Protein AF-A0A849R1X6-F1 (afdb_monomer_lite)

Secondary structure (DSSP, 8-state):
-HHHHHHHHHHT---EEEEEEEE-SSSEEEEEEEETTT--SSS--HHHHGGGEE-TTSPP-EETTEE-

pLDDT: mean 87.28, std 7.56, range [66.38, 96.19]

Structure (mmCIF, N/CA/C/O backbone):
data_AF-A0A849R1X6-F1
#
_entry.id   AF-A0A849R1X6-F1
#
loop_
_atom_site.group_PDB
_atom_site.id
_atom_site.type_symbol
_atom_site.label_atom_id
_atom_site.label_alt_id
_atom_site.label_comp_id
_atom_site.label_asym_id
_atom_site.label_entity_id
_atom_site.label_seq_id
_atom_site.pdbx_PDB_ins_code
_atom_site.Cartn_x
_atom_site.Cartn_y
_atom_site.Cartn_z
_atom_site.occupancy
_atom_site.B_iso_or_equiv
_atom_site.auth_seq_id
_atom_site.auth_comp_id
_atom_site.auth_asym_id
_atom_site.auth_atom_id
_atom_site.pdbx_PDB_model_num
ATOM 1 N N . MET A 1 1 ? -7.621 10.756 2.736 1.00 81.44 1 MET A N 1
ATOM 2 C CA . MET A 1 1 ? -7.404 9.615 3.657 1.00 81.44 1 MET A CA 1
ATOM 3 C C . MET A 1 1 ? -8.486 9.422 4.713 1.00 81.44 1 MET A C 1
ATOM 5 O O . MET A 1 1 ? -8.965 8.301 4.833 1.00 81.44 1 MET A O 1
ATOM 9 N N . LYS A 1 2 ? -8.944 10.470 5.414 1.00 87.25 2 LYS A N 1
ATOM 10 C CA . LYS A 1 2 ? -9.897 10.348 6.537 1.00 87.25 2 LYS A CA 1
ATOM 11 C C . LYS A 1 2 ? -11.135 9.470 6.281 1.00 87.25 2 LYS A C 1
ATOM 13 O O . LYS A 1 2 ? -11.461 8.632 7.108 1.00 87.25 2 LYS A O 1
ATOM 18 N N . ARG A 1 3 ? -11.788 9.583 5.116 1.00 91.56 3 ARG A N 1
ATOM 19 C CA . ARG A 1 3 ? -12.958 8.749 4.763 1.00 91.56 3 ARG A CA 1
ATOM 20 C C . ARG A 1 3 ? -12.658 7.244 4.792 1.00 91.56 3 ARG A C 1
ATOM 22 O O . ARG A 1 3 ? -13.477 6.472 5.280 1.00 91.56 3 ARG A O 1
ATOM 29 N N . TYR A 1 4 ? -11.508 6.833 4.263 1.00 91.00 4 TYR A N 1
ATOM 30 C CA . TYR A 1 4 ? -11.109 5.425 4.221 1.00 91.00 4 TYR A CA 1
ATOM 31 C C . TYR A 1 4 ? -10.653 4.928 5.595 1.00 91.00 4 TYR A C 1
ATOM 33 O O . TYR A 1 4 ? -10.934 3.788 5.947 1.00 91.00 4 TYR A O 1
ATOM 41 N N . GLN A 1 5 ? -10.030 5.796 6.397 1.00 89.38 5 G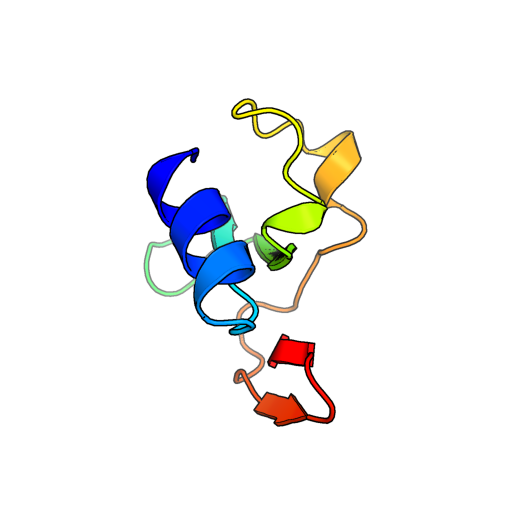LN A N 1
ATOM 42 C CA . GLN A 1 5 ? -9.684 5.493 7.788 1.00 89.38 5 GLN A CA 1
ATOM 43 C C . GLN A 1 5 ? -10.953 5.291 8.628 1.00 89.38 5 GLN A C 1
ATOM 45 O O . GLN A 1 5 ? -11.090 4.274 9.301 1.00 89.38 5 GLN A O 1
ATOM 50 N N . ASP A 1 6 ? -11.924 6.203 8.506 1.00 93.19 6 ASP A N 1
ATOM 51 C CA . ASP A 1 6 ? -13.227 6.104 9.170 1.00 93.19 6 ASP A CA 1
ATOM 52 C C . ASP A 1 6 ? -13.973 4.829 8.737 1.00 93.19 6 ASP A C 1
ATOM 54 O O . ASP A 1 6 ? -14.597 4.165 9.565 1.00 93.19 6 ASP A O 1
ATOM 58 N N . PHE A 1 7 ? -13.899 4.457 7.454 1.00 94.81 7 PHE A N 1
ATOM 59 C CA . PHE A 1 7 ? -14.448 3.196 6.952 1.00 94.81 7 PHE A CA 1
ATOM 60 C C . PHE A 1 7 ? -13.756 1.985 7.588 1.00 94.81 7 PHE A C 1
ATOM 62 O O . PHE A 1 7 ? -14.443 1.134 8.156 1.00 94.81 7 PHE A O 1
ATOM 69 N N . SER A 1 8 ? -12.420 1.938 7.531 1.00 92.75 8 SER A N 1
ATOM 70 C CA . SER A 1 8 ? -11.607 0.843 8.067 1.00 92.75 8 SER A CA 1
ATOM 71 C C . SER A 1 8 ? -11.906 0.614 9.546 1.00 92.75 8 SER A C 1
ATOM 73 O O . SER A 1 8 ? -12.172 -0.512 9.964 1.00 92.75 8 SER A O 1
ATOM 75 N N . TYR A 1 9 ? -11.952 1.699 10.321 1.00 91.75 9 TYR A N 1
ATOM 76 C CA . TYR A 1 9 ? -12.238 1.676 11.750 1.00 91.75 9 TYR A CA 1
ATOM 77 C C . TYR A 1 9 ? -13.671 1.218 12.054 1.00 91.75 9 TYR A C 1
ATOM 79 O O . TYR A 1 9 ? -13.875 0.268 12.808 1.00 91.75 9 TYR A O 1
ATOM 87 N N . LYS A 1 10 ? -14.684 1.849 11.440 1.00 96.19 10 LYS A N 1
ATOM 88 C CA . LYS A 1 10 ? -16.099 1.558 11.740 1.00 96.19 10 LYS A CA 1
ATOM 89 C C . LYS A 1 10 ? -16.525 0.165 11.295 1.00 96.19 10 LYS A C 1
ATOM 91 O O . LYS A 1 10 ? -17.359 -0.456 11.946 1.00 96.19 10 LYS A O 1
ATOM 96 N N . ARG A 1 11 ? -16.004 -0.305 10.160 1.00 95.00 11 ARG A N 1
ATOM 97 C CA . ARG A 1 11 ? -16.384 -1.596 9.575 1.00 95.00 11 ARG A CA 1
ATOM 98 C C . ARG A 1 11 ? -15.491 -2.742 10.031 1.00 95.00 11 ARG A C 1
ATOM 100 O O . ARG A 1 11 ? -15.864 -3.884 9.798 1.00 95.00 11 ARG A O 1
ATOM 107 N N . LYS A 1 12 ? -14.354 -2.452 10.675 1.00 92.44 12 LYS A N 1
ATOM 108 C CA . LYS A 1 12 ? -13.310 -3.438 11.001 1.00 92.44 12 LYS A CA 1
ATOM 109 C C . LYS A 1 12 ? -12.841 -4.205 9.756 1.00 92.44 12 LYS A C 1
ATOM 111 O O . LYS A 1 12 ? -12.577 -5.401 9.817 1.00 92.44 12 LYS A O 1
ATOM 116 N N . ILE A 1 13 ? -12.778 -3.507 8.621 1.00 92.81 13 ILE A N 1
ATOM 117 C CA . ILE A 1 13 ? -12.299 -4.045 7.344 1.00 92.81 13 ILE A CA 1
ATOM 118 C C . ILE A 1 13 ? -10.970 -3.353 7.038 1.00 92.81 13 ILE A C 1
ATOM 120 O O . ILE A 1 13 ? -10.972 -2.131 6.898 1.00 92.81 13 ILE A O 1
ATOM 124 N N . PRO A 1 14 ? -9.852 -4.084 6.937 1.00 92.94 14 PRO A N 1
ATOM 125 C CA . PRO A 1 14 ? -8.555 -3.487 6.643 1.00 92.94 14 PRO A CA 1
ATOM 126 C C . PRO A 1 14 ? -8.531 -2.909 5.226 1.00 92.94 14 PRO A C 1
ATOM 128 O O . PRO A 1 14 ? -9.049 -3.499 4.277 1.00 92.94 14 PRO A O 1
ATOM 131 N N . VAL A 1 15 ? -7.926 -1.731 5.094 1.00 93.31 15 VAL A N 1
ATOM 132 C CA . VAL A 1 15 ? -7.792 -1.006 3.828 1.00 93.31 15 VAL A CA 1
ATOM 133 C C . VAL A 1 15 ? -6.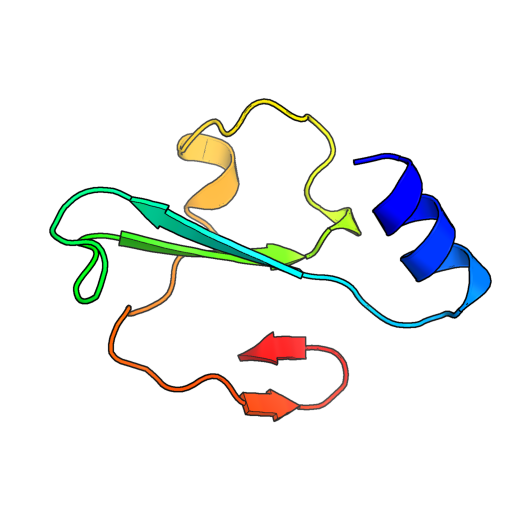317 -0.883 3.490 1.00 93.31 15 VAL A C 1
ATOM 13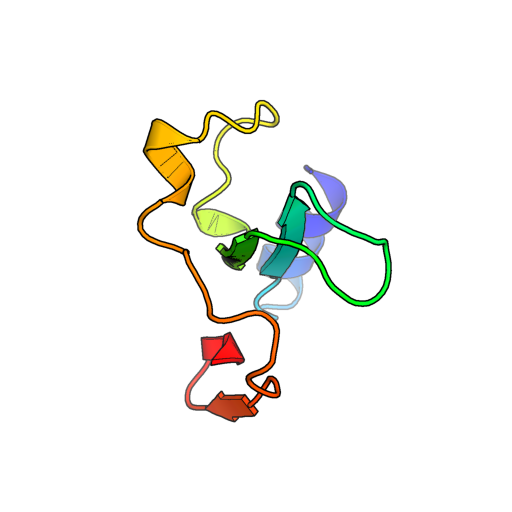5 O O . VAL A 1 15 ? -5.497 -0.617 4.366 1.00 93.31 15 VAL A O 1
ATOM 138 N N . PHE A 1 16 ? -5.992 -1.043 2.212 1.00 92.25 16 PHE A N 1
ATOM 139 C CA . PHE A 1 16 ? -4.630 -0.972 1.699 1.00 92.25 16 PHE A CA 1
ATOM 140 C C . PHE A 1 16 ? -4.556 0.033 0.554 1.00 92.25 16 PHE A C 1
ATOM 142 O O . PHE A 1 16 ? -5.530 0.241 -0.172 1.00 92.25 16 PHE A O 1
ATOM 149 N N . ILE A 1 17 ? -3.394 0.652 0.398 1.00 90.62 17 ILE A N 1
ATOM 150 C CA . ILE A 1 17 ? -3.063 1.547 -0.705 1.00 90.62 17 ILE A CA 1
ATOM 151 C C . ILE A 1 17 ? -2.020 0.827 -1.555 1.00 90.62 17 ILE A C 1
ATOM 153 O O . ILE A 1 17 ? -0.931 0.515 -1.071 1.00 90.62 17 ILE A O 1
ATOM 157 N N . VAL A 1 18 ? -2.359 0.576 -2.818 1.00 91.56 18 VAL A N 1
ATOM 158 C CA . VAL A 1 18 ? -1.437 0.006 -3.803 1.00 91.56 18 VAL A CA 1
ATOM 159 C C . VAL A 1 18 ? -0.950 1.121 -4.714 1.00 91.56 18 VAL A C 1
ATOM 161 O O . VAL A 1 18 ? -1.757 1.868 -5.264 1.00 91.56 18 VAL A O 1
ATOM 164 N N . ILE A 1 19 ? 0.369 1.246 -4.845 1.00 90.19 19 ILE A N 1
ATOM 165 C CA . ILE A 1 19 ? 1.010 2.303 -5.634 1.00 90.19 19 ILE A CA 1
ATOM 166 C C . ILE A 1 19 ? 2.023 1.658 -6.567 1.00 90.19 19 ILE A C 1
ATOM 168 O O . ILE A 1 19 ? 2.934 0.978 -6.095 1.00 90.19 19 ILE A O 1
ATOM 172 N N . GLY A 1 20 ? 1.872 1.897 -7.867 1.00 91.75 20 GLY A N 1
ATOM 173 C CA . GLY A 1 20 ? 2.935 1.721 -8.855 1.00 91.75 20 GLY A CA 1
ATOM 174 C C . GLY A 1 20 ? 3.725 3.022 -9.007 1.00 91.75 20 GLY A C 1
ATOM 175 O O . GLY A 1 20 ? 3.137 4.102 -8.989 1.00 91.75 20 GLY A O 1
ATOM 176 N N . LEU A 1 21 ? 5.050 2.933 -9.114 1.00 90.25 21 LEU A N 1
ATOM 177 C CA . LEU A 1 21 ? 5.940 4.081 -9.286 1.00 90.25 21 LEU A CA 1
ATOM 178 C C . LEU A 1 21 ? 6.994 3.786 -10.359 1.00 90.25 21 LEU A C 1
ATOM 180 O O . LEU A 1 21 ? 7.735 2.809 -10.236 1.00 90.25 21 LEU A O 1
ATOM 184 N N . GLY A 1 22 ? 7.093 4.678 -11.349 1.00 91.69 22 GLY A N 1
ATOM 185 C CA . GLY A 1 22 ? 7.956 4.504 -12.524 1.00 91.69 22 GLY A CA 1
ATOM 186 C C . GLY A 1 22 ? 7.421 3.444 -13.492 1.00 91.69 22 GLY A C 1
ATOM 187 O O . GLY A 1 22 ? 6.428 2.787 -13.189 1.00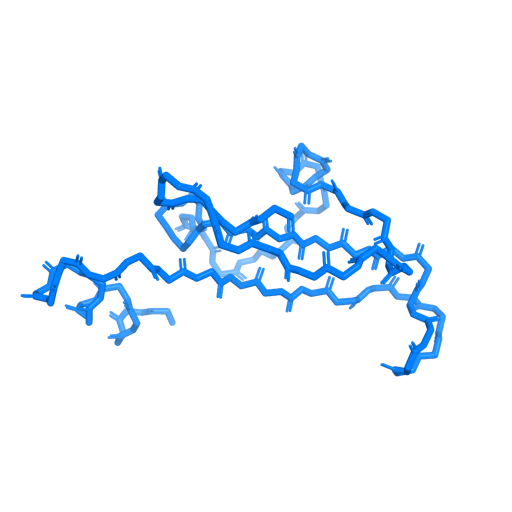 91.69 22 GLY A O 1
ATOM 188 N N . GLY A 1 23 ? 8.092 3.252 -14.629 1.00 93.19 23 GLY A N 1
ATOM 189 C CA . GLY A 1 23 ? 7.669 2.2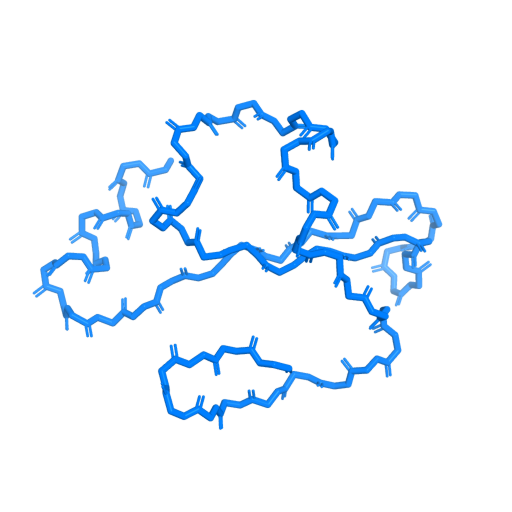97 -15.661 1.00 93.19 23 GLY A CA 1
ATOM 190 C C . GLY A 1 23 ? 6.384 2.701 -16.393 1.00 93.19 23 GLY A C 1
ATOM 191 O O . GLY A 1 23 ? 6.132 3.890 -16.601 1.00 93.19 23 GLY A O 1
ATOM 192 N N . TYR A 1 24 ? 5.595 1.696 -16.778 1.00 92.62 24 TYR A N 1
ATOM 193 C CA . TYR A 1 24 ? 4.299 1.848 -17.447 1.00 92.62 24 TYR A CA 1
ATOM 194 C C . TYR A 1 24 ? 3.140 1.614 -16.469 1.00 92.62 24 TYR A C 1
ATOM 196 O O . TYR A 1 24 ? 3.333 1.129 -15.353 1.00 92.62 24 TYR A O 1
ATOM 204 N N . ASP A 1 25 ? 1.929 1.995 -16.867 1.00 85.56 25 ASP A N 1
ATOM 205 C CA . ASP A 1 25 ? 0.722 1.880 -16.045 1.00 85.56 25 ASP A CA 1
ATOM 206 C C . ASP A 1 25 ? 0.350 0.424 -15.718 1.00 85.56 25 ASP A C 1
ATOM 208 O O . ASP A 1 25 ? -0.152 0.152 -14.625 1.00 85.56 25 ASP A O 1
ATOM 212 N N . ASP A 1 26 ? 0.655 -0.513 -16.615 1.00 89.06 26 ASP A N 1
ATOM 213 C CA . ASP A 1 26 ? 0.486 -1.958 -16.428 1.00 89.06 26 ASP A CA 1
ATOM 214 C C . ASP A 1 26 ? 1.758 -2.681 -15.940 1.00 89.06 26 ASP A C 1
ATOM 216 O O . ASP A 1 26 ? 1.673 -3.751 -15.329 1.00 89.06 26 ASP A O 1
ATOM 220 N N . GLU A 1 27 ? 2.935 -2.082 -16.135 1.00 90.94 27 GLU A N 1
ATOM 221 C CA . GLU A 1 27 ? 4.232 -2.617 -15.717 1.00 90.94 27 GLU A CA 1
ATOM 222 C C . GLU A 1 27 ? 5.066 -1.565 -14.957 1.00 90.94 27 GLU A C 1
ATOM 224 O O . GLU A 1 27 ? 6.038 -1.012 -15.490 1.00 90.94 27 GLU A O 1
ATOM 229 N N . PRO A 1 28 ? 4.718 -1.270 -13.688 1.00 94.06 28 PRO A N 1
ATOM 230 C CA . PRO A 1 28 ? 5.457 -0.291 -12.910 1.00 94.06 28 PRO A CA 1
ATOM 231 C C . PRO A 1 28 ? 6.819 -0.845 -12.480 1.00 94.06 28 PRO A C 1
ATOM 233 O O . PRO A 1 28 ? 6.945 -2.022 -12.143 1.00 94.06 28 PRO A O 1
ATOM 236 N N . GLU A 1 29 ? 7.839 0.010 -12.403 1.00 93.62 29 GLU A N 1
ATOM 237 C CA . GLU A 1 29 ? 9.183 -0.396 -11.953 1.00 93.62 29 GLU A CA 1
ATOM 238 C C . GLU A 1 29 ? 9.203 -0.809 -10.478 1.00 93.62 29 GLU A C 1
ATOM 240 O O . GLU A 1 29 ? 9.889 -1.754 -10.077 1.00 93.62 29 GLU A O 1
ATOM 245 N N . LYS A 1 30 ? 8.451 -0.082 -9.649 1.00 91.19 30 LYS A N 1
ATOM 246 C CA . LYS A 1 30 ? 8.310 -0.339 -8.216 1.00 91.19 30 LYS A CA 1
ATOM 247 C C . LYS A 1 30 ? 6.839 -0.415 -7.865 1.00 91.19 30 LYS A C 1
ATOM 249 O O . LYS A 1 30 ? 6.037 0.378 -8.349 1.00 91.19 30 LYS A O 1
ATOM 254 N N . MET A 1 31 ? 6.497 -1.337 -6.974 1.00 92.81 31 MET A N 1
ATOM 255 C CA . MET A 1 31 ? 5.153 -1.444 -6.429 1.00 92.81 31 MET A CA 1
ATOM 256 C C . MET A 1 31 ? 5.211 -1.476 -4.907 1.00 92.81 31 MET A C 1
ATOM 258 O O . MET A 1 31 ? 6.100 -2.090 -4.320 1.00 92.81 31 MET A O 1
ATOM 262 N N . PHE A 1 32 ? 4.247 -0.823 -4.270 1.00 91.19 32 PHE A N 1
ATOM 263 C CA . PHE A 1 32 ? 4.106 -0.787 -2.820 1.00 91.19 32 PHE A CA 1
ATOM 264 C C . PHE A 1 32 ? 2.698 -1.217 -2.430 1.00 91.19 32 PHE A C 1
ATOM 266 O O . PHE A 1 32 ? 1.733 -0.852 -3.102 1.00 91.19 32 PHE A O 1
ATOM 273 N N . ASN A 1 33 ? 2.583 -1.973 -1.340 1.00 92.88 33 ASN A N 1
ATOM 274 C CA . ASN A 1 33 ? 1.303 -2.337 -0.742 1.00 92.88 33 ASN A CA 1
ATOM 275 C C . ASN A 1 33 ? 1.269 -1.908 0.725 1.00 92.88 33 ASN A C 1
ATOM 277 O O . ASN A 1 33 ? 1.859 -2.559 1.585 1.00 92.88 33 ASN A O 1
ATOM 281 N N . ILE A 1 34 ? 0.599 -0.795 0.996 1.00 89.81 34 ILE A N 1
ATOM 282 C CA . ILE A 1 34 ? 0.701 -0.080 2.265 1.00 89.81 34 ILE A CA 1
ATOM 283 C C . ILE A 1 34 ? -0.615 -0.239 3.034 1.00 89.81 34 ILE A C 1
ATOM 285 O O . ILE A 1 34 ? -1.651 0.214 2.543 1.00 89.81 34 ILE A O 1
ATOM 289 N N . PRO A 1 35 ? -0.612 -0.823 4.243 1.00 91.12 35 PRO A N 1
ATOM 290 C CA . PRO A 1 35 ? -1.771 -0.776 5.127 1.00 91.12 35 PRO A CA 1
ATOM 291 C C . PRO A 1 35 ? -2.144 0.678 5.437 1.00 91.12 35 PRO A C 1
ATOM 293 O O . PRO A 1 35 ? -1.288 1.484 5.803 1.00 91.12 35 PRO A O 1
ATOM 296 N N . LEU A 1 36 ? -3.421 1.038 5.315 1.00 89.69 36 LEU A N 1
ATOM 297 C CA . LEU A 1 36 ? -3.876 2.417 5.518 1.00 89.69 36 LEU A CA 1
ATOM 298 C C . LEU A 1 36 ? -3.587 2.935 6.939 1.00 89.69 36 LEU A C 1
ATOM 300 O O . LEU A 1 36 ? -3.398 4.134 7.129 1.00 89.69 36 LEU A O 1
ATOM 304 N N . GLU A 1 37 ? -3.527 2.044 7.928 1.00 86.94 37 GLU A N 1
ATOM 305 C CA . GLU A 1 37 ? -3.150 2.358 9.314 1.00 86.94 37 GLU A CA 1
ATOM 306 C C . GLU A 1 37 ? -1.689 2.823 9.466 1.00 86.94 37 GLU A C 1
ATOM 308 O O . GLU A 1 37 ? -1.373 3.608 10.361 1.00 86.94 37 GLU A O 1
ATOM 313 N N . GLU A 1 38 ? -0.811 2.408 8.551 1.00 85.56 38 GLU A N 1
ATOM 314 C CA . GLU A 1 38 ? 0.597 2.813 8.499 1.00 85.56 38 GLU A CA 1
ATOM 315 C C . GLU A 1 38 ? 0.799 4.112 7.696 1.00 85.56 38 GLU A C 1
ATOM 317 O O . GLU A 1 38 ? 1.823 4.786 7.832 1.00 85.56 38 GLU A O 1
ATOM 322 N N . ALA A 1 39 ? -0.189 4.510 6.886 1.00 80.31 39 ALA A N 1
ATOM 323 C CA . ALA A 1 39 ? -0.176 5.738 6.092 1.00 80.31 39 ALA A CA 1
ATOM 324 C C . ALA A 1 39 ? -0.590 6.959 6.939 1.00 80.31 39 ALA A C 1
ATOM 326 O O . ALA A 1 39 ? -1.664 7.543 6.767 1.00 80.31 39 ALA A O 1
ATOM 327 N N . LYS A 1 40 ? 0.277 7.335 7.889 1.00 70.75 40 LYS A N 1
ATOM 328 C CA . LYS A 1 40 ? 0.049 8.440 8.843 1.00 70.75 40 LYS A CA 1
ATOM 329 C C . LYS A 1 40 ? 0.064 9.829 8.200 1.00 70.75 40 LYS A C 1
ATOM 331 O O . LYS A 1 40 ? -0.579 10.739 8.717 1.00 70.75 40 LYS A O 1
ATOM 336 N N . TYR A 1 41 ? 0.762 9.980 7.077 1.00 69.75 41 TYR A N 1
ATOM 337 C CA . TYR A 1 41 ? 0.867 11.231 6.331 1.00 69.75 41 TYR A CA 1
ATOM 338 C C . TYR A 1 41 ? 0.411 11.016 4.884 1.00 69.75 41 TYR A C 1
ATOM 340 O O . TYR A 1 41 ? 0.646 9.940 4.331 1.00 69.75 41 TYR A O 1
ATOM 348 N N . PRO A 1 42 ? -0.260 12.008 4.271 1.00 66.62 42 PRO A N 1
ATOM 349 C CA . PRO A 1 42 ? -0.640 11.941 2.862 1.00 66.62 42 PRO A CA 1
ATOM 350 C C . PRO A 1 42 ? 0.581 11.942 1.931 1.00 66.62 42 PRO A C 1
ATOM 352 O O . PRO A 1 42 ? 0.491 11.423 0.821 1.00 66.62 42 PRO A O 1
ATOM 355 N N . ASP A 1 43 ? 1.707 12.487 2.393 1.00 69.75 43 ASP A N 1
ATOM 356 C CA . ASP A 1 43 ? 2.934 12.574 1.615 1.00 69.75 43 ASP A CA 1
ATOM 357 C C . ASP A 1 43 ? 3.638 11.217 1.535 1.00 69.75 43 ASP A C 1
ATOM 359 O O . ASP A 1 43 ? 3.980 10.583 2.540 1.00 69.75 43 ASP A O 1
ATOM 363 N N . LEU A 1 44 ? 3.876 10.782 0.300 1.00 66.38 44 LEU A N 1
ATOM 364 C CA . LEU A 1 44 ? 4.456 9.486 -0.016 1.00 66.38 44 LEU A CA 1
ATOM 365 C C . LEU A 1 44 ? 5.988 9.562 -0.071 1.00 66.38 44 LEU A C 1
ATOM 367 O O . LEU A 1 44 ? 6.582 9.496 -1.144 1.00 66.38 44 LEU A O 1
ATOM 371 N N . TYR A 1 45 ? 6.650 9.707 1.079 1.00 72.50 45 TYR A N 1
ATOM 372 C CA . TYR A 1 45 ? 8.114 9.653 1.149 1.00 72.50 45 TYR A CA 1
ATOM 373 C C . TYR A 1 45 ? 8.638 8.227 0.888 1.00 72.50 45 TYR A C 1
ATOM 375 O O . TYR A 1 45 ? 8.380 7.334 1.702 1.00 72.50 45 TYR A O 1
ATOM 383 N N . PRO A 1 46 ? 9.431 7.980 -0.178 1.00 70.31 46 PRO A N 1
ATOM 384 C CA . PRO A 1 46 ? 9.903 6.633 -0.527 1.00 70.31 46 PRO A CA 1
ATOM 385 C C . PRO A 1 46 ? 10.659 5.921 0.604 1.00 70.31 46 PRO A C 1
ATOM 387 O O . PRO A 1 46 ? 10.562 4.705 0.756 1.00 70.31 46 PRO A O 1
ATOM 390 N N . SER A 1 47 ? 11.366 6.680 1.447 1.00 75.06 47 SER A N 1
ATOM 391 C CA . SER A 1 47 ? 12.082 6.166 2.621 1.00 75.06 47 SER A CA 1
ATOM 392 C C . SER A 1 47 ? 11.170 5.463 3.631 1.00 75.06 47 SER A C 1
ATOM 394 O O . SER A 1 47 ? 11.596 4.499 4.263 1.00 75.06 47 SER A O 1
ATOM 396 N N . VAL A 1 48 ? 9.912 5.897 3.758 1.00 72.06 48 VAL A N 1
ATOM 397 C CA . VAL A 1 48 ? 8.925 5.322 4.686 1.00 72.06 48 VAL A CA 1
ATOM 398 C C . VAL A 1 48 ? 8.275 4.069 4.098 1.00 72.06 48 VAL A C 1
ATOM 400 O O . VAL A 1 48 ? 7.969 3.127 4.834 1.00 72.06 48 VAL A O 1
ATOM 403 N N . PHE A 1 49 ? 8.088 4.029 2.774 1.00 77.56 49 PHE A N 1
ATOM 404 C CA . PHE A 1 49 ? 7.334 2.958 2.116 1.00 77.56 49 PHE A CA 1
ATOM 405 C C . PHE A 1 49 ? 8.185 1.852 1.499 1.00 77.56 49 PHE A C 1
ATOM 407 O O . PHE A 1 49 ? 7.636 0.810 1.158 1.00 77.56 49 PHE A O 1
ATOM 414 N N . ASN A 1 50 ? 9.514 1.993 1.446 1.00 83.44 50 ASN A N 1
ATOM 415 C CA . ASN A 1 50 ? 10.409 0.921 0.991 1.00 83.44 50 ASN A CA 1
ATOM 416 C C . ASN A 1 50 ? 10.190 -0.411 1.734 1.00 83.44 50 ASN A C 1
ATOM 418 O O . ASN A 1 50 ? 10.297 -1.472 1.124 1.00 83.44 50 ASN A O 1
ATOM 422 N N . ARG A 1 51 ? 9.809 -0.376 3.021 1.00 87.75 51 ARG A N 1
ATOM 423 C CA . ARG A 1 51 ? 9.461 -1.583 3.800 1.00 87.75 51 ARG A CA 1
ATOM 424 C C . ARG A 1 51 ? 8.197 -2.306 3.312 1.00 87.75 51 ARG A C 1
ATOM 426 O O . ARG A 1 51 ? 7.998 -3.466 3.643 1.00 87.75 51 ARG A O 1
ATOM 433 N N . PHE A 1 52 ? 7.363 -1.626 2.529 1.00 90.00 52 PHE A N 1
ATOM 434 C CA . PHE A 1 52 ? 6.140 -2.147 1.913 1.00 90.00 52 PHE A CA 1
ATOM 435 C C . PHE A 1 52 ? 6.328 -2.480 0.425 1.00 90.00 52 PHE A C 1
ATOM 437 O O . PHE A 1 52 ? 5.344 -2.641 -0.301 1.00 90.00 52 PHE A O 1
ATOM 444 N N . SER A 1 53 ? 7.581 -2.543 -0.042 1.00 91.38 53 SER A N 1
ATOM 445 C CA . SER A 1 53 ? 7.916 -2.896 -1.420 1.00 91.38 53 SER A CA 1
ATOM 446 C C . SER A 1 53 ? 7.409 -4.292 -1.781 1.00 91.38 53 SER A C 1
ATOM 448 O O . SER A 1 53 ? 7.447 -5.232 -0.984 1.00 91.38 53 SER A O 1
ATOM 450 N N . ARG A 1 54 ? 6.942 -4.419 -3.019 1.00 91.38 54 ARG A N 1
ATOM 451 C CA . ARG A 1 54 ? 6.386 -5.630 -3.605 1.00 91.38 54 ARG A CA 1
ATOM 452 C C . ARG A 1 54 ? 6.878 -5.774 -5.040 1.00 91.38 54 ARG A C 1
ATOM 454 O O . ARG A 1 54 ? 6.971 -4.799 -5.775 1.00 91.38 54 ARG A O 1
ATOM 461 N N . THR A 1 55 ? 7.105 -7.012 -5.471 1.00 90.75 55 THR A N 1
ATOM 462 C CA . THR A 1 55 ? 7.286 -7.335 -6.889 1.00 90.75 55 THR A CA 1
ATOM 463 C C . THR A 1 55 ? 5.996 -7.047 -7.681 1.00 90.75 55 THR A C 1
ATOM 465 O O . THR A 1 55 ? 4.980 -7.686 -7.394 1.00 90.75 55 THR A O 1
ATOM 468 N N . PRO A 1 56 ? 6.024 -6.171 -8.704 1.00 90.69 56 PRO A N 1
ATOM 469 C CA . PRO A 1 56 ? 4.850 -5.820 -9.514 1.00 90.69 56 PRO A CA 1
ATOM 470 C C . PRO A 1 56 ? 4.140 -7.020 -10.154 1.00 90.69 56 PRO A C 1
ATOM 472 O O . PRO A 1 56 ? 2.918 -7.084 -10.188 1.00 90.69 56 PRO A O 1
ATOM 475 N N . LYS A 1 57 ? 4.910 -8.022 -10.597 1.00 89.19 57 LYS A N 1
ATOM 476 C CA . LYS A 1 57 ? 4.398 -9.218 -11.292 1.00 89.19 57 LYS A CA 1
ATOM 477 C C . LYS A 1 57 ? 3.775 -10.267 -10.365 1.00 89.19 57 LYS A C 1
ATOM 479 O O . LYS A 1 57 ? 3.322 -11.307 -10.835 1.00 89.19 57 LYS A O 1
ATOM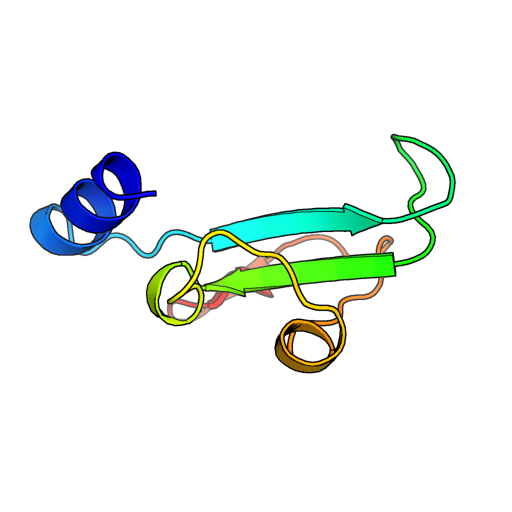 484 N N . LYS A 1 58 ? 3.787 -10.046 -9.046 1.00 90.31 58 LYS A N 1
ATOM 485 C CA . LYS A 1 58 ? 3.289 -11.022 -8.072 1.00 90.31 58 LYS A CA 1
ATOM 486 C C . LYS A 1 58 ? 1.805 -10.766 -7.764 1.00 90.31 58 LYS A C 1
ATOM 488 O O . LYS A 1 58 ? 1.504 -9.728 -7.164 1.00 90.31 58 LYS A O 1
ATOM 493 N N . PRO A 1 59 ? 0.894 -11.716 -8.059 1.00 90.06 59 PRO A N 1
ATOM 494 C CA . PRO A 1 59 ? -0.536 -11.555 -7.790 1.00 90.06 59 PRO A CA 1
ATOM 495 C C . PRO A 1 59 ? -0.820 -11.310 -6.311 1.00 90.06 59 PRO A C 1
ATOM 497 O O . PRO A 1 59 ? -0.095 -11.827 -5.460 1.00 90.06 59 PRO A O 1
ATOM 500 N N . PHE A 1 60 ? -1.865 -10.540 -6.010 1.00 91.31 60 PHE A N 1
ATOM 501 C CA . PHE A 1 60 ? -2.300 -10.292 -4.638 1.00 91.31 60 PHE A CA 1
ATOM 502 C C . PHE A 1 60 ? -3.078 -11.480 -4.069 1.00 91.31 60 PHE A C 1
ATOM 504 O O . PHE A 1 60 ? -3.995 -11.993 -4.708 1.00 91.31 60 PHE A O 1
ATOM 511 N N . PHE A 1 61 ? -2.753 -11.876 -2.841 1.00 92.94 61 PHE A N 1
ATOM 512 C CA . PHE A 1 61 ? -3.440 -12.938 -2.115 1.00 92.94 61 PHE A CA 1
ATOM 513 C C . PHE A 1 61 ? -3.872 -12.463 -0.734 1.00 92.94 61 PHE A C 1
ATOM 515 O O . PHE A 1 61 ? -3.075 -11.937 0.041 1.00 92.94 61 PHE A O 1
ATOM 522 N N . TRP A 1 62 ? -5.140 -12.696 -0.405 1.00 88.94 62 TRP A N 1
ATOM 523 C CA . TRP A 1 62 ? -5.665 -12.437 0.928 1.00 88.94 62 TRP A CA 1
ATOM 524 C C . TRP A 1 62 ? -5.300 -13.577 1.879 1.00 88.94 62 TRP A C 1
ATOM 526 O O . TRP A 1 62 ? -5.668 -14.728 1.635 1.00 88.94 62 TRP A O 1
ATOM 536 N N . LYS A 1 63 ? -4.591 -13.280 2.974 1.00 89.00 63 LYS A N 1
ATOM 537 C CA . LYS A 1 63 ? -4.260 -14.280 3.996 1.00 89.00 63 LYS A CA 1
ATOM 538 C C . LYS A 1 63 ? -4.152 -13.641 5.378 1.00 89.00 63 LYS A C 1
ATOM 540 O O . LYS A 1 63 ? -3.322 -12.768 5.594 1.00 89.00 63 LYS A O 1
ATOM 545 N N . ASN A 1 64 ? -4.947 -14.134 6.329 1.00 87.50 64 ASN A N 1
ATOM 546 C CA . ASN A 1 64 ? -4.880 -13.770 7.753 1.00 87.50 64 ASN A CA 1
ATOM 547 C C . ASN A 1 64 ? -4.962 -12.257 8.044 1.00 87.50 64 ASN A C 1
ATOM 549 O O . ASN A 1 64 ? -4.273 -11.771 8.933 1.00 87.50 64 ASN A O 1
ATOM 553 N N . GLY A 1 65 ? -5.787 -11.506 7.309 1.00 82.38 65 GLY A N 1
ATOM 554 C CA . GLY A 1 65 ? -5.906 -10.056 7.519 1.00 82.38 65 GLY A CA 1
ATOM 555 C C . GLY A 1 65 ? -4.878 -9.218 6.756 1.00 82.38 65 GLY A C 1
ATOM 556 O O . GLY A 1 65 ? -4.960 -7.994 6.786 1.00 82.38 65 GLY A O 1
ATOM 557 N N . GLU A 1 66 ? -3.954 -9.857 6.036 1.00 83.75 66 GLU A N 1
ATOM 558 C CA . GLU A 1 66 ? -2.937 -9.200 5.222 1.00 83.75 66 GLU A CA 1
ATOM 559 C C . GLU A 1 66 ? -3.184 -9.460 3.731 1.00 83.75 66 GLU A C 1
ATOM 561 O O . GLU A 1 66 ? -3.541 -10.568 3.313 1.00 83.75 66 GLU A O 1
ATOM 566 N N . LEU A 1 67 ? -2.937 -8.436 2.916 1.00 87.38 67 LEU A N 1
ATOM 567 C CA . LEU A 1 67 ? -2.887 -8.555 1.465 1.00 87.38 67 LEU A CA 1
ATOM 568 C C . LEU A 1 67 ? -1.420 -8.794 1.049 1.00 87.38 67 LEU A C 1
ATOM 570 O O . LEU A 1 67 ? -0.568 -7.938 1.280 1.00 87.38 67 LEU A O 1
ATOM 574 N N . LYS A 1 68 ? -1.100 -9.972 0.500 1.00 81.44 68 LYS A N 1
ATOM 575 C CA . LYS A 1 68 ? 0.275 -10.443 0.221 1.00 81.44 68 LYS A CA 1
ATOM 576 C C . LYS A 1 68 ? 0.573 -10.739 -1.219 1.00 81.44 68 LYS A C 1
ATOM 578 O O . LYS A 1 68 ? -0.331 -10.754 -2.067 1.00 81.44 68 LYS A O 1
#

Radius of gyration: 12.64 Å; chains: 1; bounding box: 28×27×29 Å

Sequence (68 aa):
MKRYQDFSYKRKIPVFIVIGLGGYDDEPEKMFNIPLEEAKYPDLYPSVFNRFSRTPKKPFFWKNGELK

Foldseek 3Di:
DVVVVCVCVVVVQWDWDWDADPDDPLQGPWIFIGTVVQCPDPDDDVVSGVVRTDDSPDDWDDDDNDTD